Protein AF-A0A9D3YX21-F1 (afdb_monomer)

Mean predicted aligned error: 9.01 Å

Foldseek 3Di:
DDDLCPVVVVVVVVVVCVPVFDFEQEAELVPLVCRLVSRCVRLVHPCPDDPLPLVVSLVSNLVSVVVDPGQYEYEYEACVSLVVDDPSSNVSVLSSVVSQLVDPSYHYHYDHPDDDDPVVPPPDDDDDDRDHDDDD

Structure (mmCIF, N/CA/C/O backbone):
data_AF-A0A9D3YX21-F1
#
_entry.id   AF-A0A9D3YX21-F1
#
loop_
_atom_site.group_PDB
_atom_site.id
_atom_site.type_symbol
_atom_site.label_atom_id
_atom_site.label_alt_id
_atom_site.label_comp_id
_atom_site.label_asym_id
_atom_site.label_entity_id
_atom_site.label_seq_id
_atom_site.pdbx_PDB_ins_code
_atom_site.Cartn_x
_atom_site.Cartn_y
_atom_site.Cartn_z
_atom_site.occupancy
_atom_site.B_iso_or_equiv
_atom_site.auth_seq_id
_atom_site.auth_comp_id
_atom_site.auth_asym_id
_atom_site.auth_atom_id
_atom_site.pdbx_PDB_model_num
ATOM 1 N N . MET A 1 1 ? 10.288 -15.268 -15.447 1.00 50.25 1 MET A N 1
ATOM 2 C CA . MET A 1 1 ? 10.250 -15.905 -14.109 1.00 50.25 1 MET A CA 1
ATOM 3 C C . MET A 1 1 ? 8.837 -16.408 -13.850 1.00 50.25 1 MET A C 1
ATOM 5 O O . MET A 1 1 ? 7.904 -15.724 -14.249 1.00 50.25 1 MET A O 1
ATOM 9 N N . ARG A 1 2 ? 8.654 -17.597 -13.256 1.00 51.88 2 ARG A N 1
ATOM 10 C CA . ARG A 1 2 ? 7.319 -18.052 -12.816 1.00 51.88 2 ARG A CA 1
ATOM 11 C C . ARG A 1 2 ? 6.915 -17.248 -11.575 1.00 51.88 2 ARG A C 1
ATOM 13 O O . ARG A 1 2 ? 7.746 -17.070 -10.692 1.00 51.88 2 ARG A O 1
ATOM 20 N N . SER A 1 3 ? 5.673 -16.762 -11.531 1.00 64.94 3 SER A N 1
ATOM 21 C CA . SER A 1 3 ? 5.122 -16.092 -10.346 1.00 64.94 3 SER A CA 1
ATOM 22 C C . SER A 1 3 ? 5.151 -17.048 -9.151 1.00 64.94 3 SER A C 1
ATOM 24 O O . SER A 1 3 ? 4.687 -18.182 -9.262 1.00 64.94 3 SER A O 1
ATOM 26 N N . VAL A 1 4 ? 5.710 -16.595 -8.025 1.00 65.44 4 VAL A N 1
ATOM 27 C CA . VAL A 1 4 ? 5.782 -17.354 -6.760 1.00 65.44 4 VAL A CA 1
ATOM 28 C C . VAL A 1 4 ? 4.557 -17.125 -5.864 1.00 65.44 4 VAL A C 1
ATOM 30 O O . VAL A 1 4 ? 4.509 -17.621 -4.745 1.00 65.44 4 VAL A O 1
ATOM 33 N N . GLY A 1 5 ? 3.547 -16.399 -6.358 1.00 75.44 5 GLY A N 1
ATOM 34 C CA . GLY A 1 5 ? 2.260 -16.252 -5.678 1.00 75.44 5 GLY A CA 1
ATOM 35 C C . GLY A 1 5 ? 2.242 -15.261 -4.512 1.00 75.44 5 GLY A C 1
ATOM 36 O O . GLY A 1 5 ? 1.383 -15.397 -3.650 1.00 75.44 5 GLY A O 1
ATOM 37 N N . THR A 1 6 ? 3.125 -14.257 -4.478 1.00 72.44 6 THR A N 1
ATOM 38 C CA . THR A 1 6 ? 3.139 -13.197 -3.445 1.00 72.44 6 THR A CA 1
ATOM 39 C C . THR A 1 6 ? 1.780 -12.516 -3.274 1.00 72.44 6 THR A C 1
ATOM 41 O O . THR A 1 6 ? 1.290 -12.415 -2.152 1.00 72.44 6 THR A O 1
ATOM 44 N N . SER A 1 7 ? 1.126 -12.126 -4.372 1.00 71.00 7 SER A N 1
ATOM 45 C CA . SER A 1 7 ? -0.207 -11.505 -4.343 1.00 71.00 7 SER A CA 1
ATOM 46 C C . SER A 1 7 ? -1.276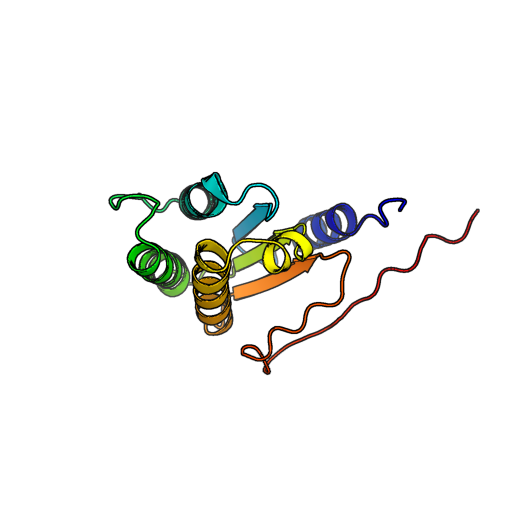 -12.465 -3.811 1.00 71.00 7 SER A C 1
ATOM 48 O O . SER A 1 7 ? -2.179 -12.055 -3.087 1.00 71.00 7 SER A O 1
ATOM 50 N N . ARG A 1 8 ? -1.159 -13.765 -4.122 1.00 78.06 8 ARG A N 1
ATOM 51 C CA . ARG A 1 8 ? -2.068 -14.799 -3.605 1.00 78.06 8 ARG A CA 1
ATOM 52 C C . ARG A 1 8 ? -1.868 -15.012 -2.108 1.00 78.06 8 ARG A C 1
ATOM 54 O O . ARG A 1 8 ? -2.847 -15.031 -1.380 1.00 78.06 8 ARG A O 1
ATOM 61 N N . LEU A 1 9 ? -0.623 -15.133 -1.657 1.00 72.06 9 LEU A N 1
ATOM 62 C CA . LEU A 1 9 ? -0.289 -15.354 -0.251 1.00 72.06 9 LEU A CA 1
ATOM 63 C C . LEU A 1 9 ? -0.690 -14.158 0.611 1.00 72.06 9 LEU A C 1
ATOM 65 O O . LEU A 1 9 ? -1.191 -14.323 1.718 1.00 72.06 9 LEU A O 1
ATOM 69 N N . ALA A 1 10 ? -0.536 -12.948 0.084 1.00 69.00 10 ALA A N 1
ATOM 70 C CA . ALA A 1 10 ? -1.028 -11.768 0.762 1.00 69.00 10 ALA A CA 1
ATOM 71 C C . ALA A 1 10 ? -2.555 -11.687 0.787 1.00 69.00 10 ALA A C 1
ATOM 73 O O . ALA A 1 10 ? -3.119 -11.325 1.813 1.00 69.00 10 ALA A O 1
ATOM 74 N N . LYS A 1 11 ? -3.238 -12.068 -0.297 1.00 69.88 11 LYS A N 1
ATOM 75 C CA . LYS A 1 11 ? -4.700 -12.170 -0.300 1.00 69.88 11 LYS A CA 1
ATOM 76 C C . LYS A 1 11 ? -5.197 -13.208 0.709 1.00 69.88 11 LYS A C 1
ATOM 78 O O . LYS A 1 11 ? -6.093 -12.909 1.481 1.00 69.88 11 LYS A O 1
ATOM 83 N N . GLU A 1 12 ? -4.559 -14.374 0.774 1.00 76.25 12 GLU A N 1
ATOM 84 C CA . GLU A 1 12 ? -4.860 -15.408 1.772 1.00 76.25 12 GLU A CA 1
ATOM 85 C C . GLU A 1 12 ? -4.585 -14.916 3.204 1.00 76.25 12 GLU A C 1
ATOM 87 O O . GLU A 1 12 ? -5.381 -15.177 4.105 1.00 76.25 12 GLU A O 1
ATOM 92 N N . PHE A 1 13 ? -3.512 -14.145 3.425 1.00 72.44 13 PHE A N 1
ATOM 93 C CA . PHE A 1 13 ? -3.265 -13.483 4.709 1.00 72.44 13 PHE A CA 1
ATOM 94 C C . PHE A 1 13 ? -4.409 -12.532 5.076 1.00 72.44 13 PHE A C 1
ATOM 96 O O . PHE A 1 13 ? -4.893 -12.570 6.205 1.00 72.44 13 PHE A O 1
ATOM 103 N N . LEU A 1 14 ? -4.870 -11.717 4.129 1.00 67.88 14 LEU A N 1
ATOM 104 C CA . LEU A 1 14 ? -5.960 -10.764 4.334 1.00 67.88 14 LEU A CA 1
ATOM 105 C C . LEU A 1 14 ? -7.289 -11.465 4.627 1.00 67.88 14 LEU A C 1
ATOM 107 O O . LEU A 1 14 ? -7.970 -11.090 5.580 1.00 67.88 14 LEU A O 1
ATOM 111 N N . ASP A 1 15 ? -7.601 -12.524 3.882 1.00 73.62 15 ASP A N 1
ATOM 112 C CA . ASP A 1 15 ? -8.780 -13.360 4.112 1.00 73.62 15 ASP A CA 1
ATOM 113 C C . ASP A 1 15 ? -8.719 -14.017 5.504 1.00 73.62 15 ASP A C 1
ATOM 115 O O . ASP A 1 15 ? -9.712 -14.047 6.225 1.00 73.62 15 ASP A O 1
ATOM 119 N N . SER A 1 16 ? -7.540 -14.481 5.938 1.00 71.44 16 SER A N 1
ATOM 120 C CA . SER A 1 16 ? -7.347 -15.075 7.273 1.00 71.44 16 SER A CA 1
ATOM 121 C C . SER A 1 16 ? -7.378 -14.057 8.416 1.00 71.44 16 SER A C 1
ATOM 123 O O . SER A 1 16 ? -7.686 -14.402 9.556 1.00 71.44 16 SER A O 1
ATOM 125 N N . ALA A 1 17 ? -7.059 -12.799 8.115 1.00 65.50 17 ALA A N 1
ATOM 126 C CA . ALA A 1 17 ? -7.050 -11.701 9.068 1.00 65.50 17 ALA A CA 1
ATOM 127 C C . ALA A 1 17 ? -8.419 -11.013 9.199 1.00 65.50 17 ALA A C 1
ATOM 129 O O . ALA A 1 17 ? -8.542 -10.038 9.951 1.00 65.50 17 ALA A O 1
ATOM 130 N N . SER A 1 18 ? -9.448 -11.509 8.498 1.00 60.19 18 SER A N 1
ATOM 131 C CA . SER A 1 18 ? -10.814 -11.001 8.597 1.00 60.19 18 SER A CA 1
ATOM 132 C C . SER A 1 18 ? -11.274 -11.012 10.061 1.00 60.19 18 SER A C 1
ATOM 134 O O . SER A 1 18 ? -11.320 -12.069 10.693 1.00 60.19 18 SER A O 1
ATOM 136 N N . GLY A 1 19 ? -11.571 -9.833 10.614 1.00 64.88 19 GLY A N 1
ATOM 137 C CA . GLY A 1 19 ? -11.961 -9.644 12.018 1.00 64.88 19 GLY A CA 1
ATOM 138 C C . GLY A 1 19 ? -10.858 -9.134 12.960 1.00 64.88 19 GLY A C 1
ATOM 139 O O . GLY A 1 19 ? -11.176 -8.761 14.086 1.00 64.88 19 GLY A O 1
ATOM 140 N N . GLN A 1 20 ? -9.588 -9.075 12.533 1.00 66.75 20 GLN A N 1
ATOM 141 C CA . GLN A 1 20 ? -8.512 -8.378 13.270 1.00 66.75 20 GLN A CA 1
ATOM 142 C C . GLN A 1 20 ? -8.278 -6.939 12.798 1.00 66.75 20 GLN A C 1
ATOM 144 O O . GLN A 1 20 ? -7.720 -6.134 13.544 1.00 66.75 20 GLN A O 1
ATOM 149 N N . TYR A 1 21 ? -8.675 -6.631 11.565 1.00 72.38 21 TYR A N 1
ATOM 150 C CA . TYR A 1 21 ? -8.581 -5.303 10.968 1.00 72.38 21 TYR A CA 1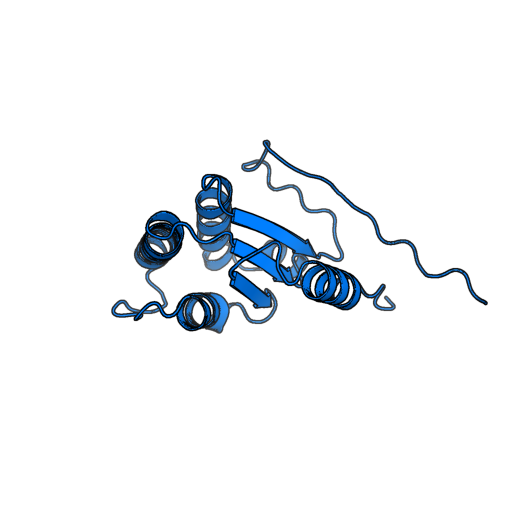
ATOM 151 C C . TYR A 1 21 ? -9.956 -4.868 10.491 1.00 72.38 21 TYR A C 1
ATOM 153 O O . TYR A 1 21 ? -10.759 -5.702 10.068 1.00 72.38 21 TYR A O 1
ATOM 161 N N . ASP A 1 22 ? -10.200 -3.566 10.563 1.00 74.31 22 ASP A N 1
ATOM 162 C CA . ASP A 1 22 ? -11.491 -2.987 10.222 1.00 74.31 22 ASP A CA 1
ATOM 163 C C . ASP A 1 22 ? -11.583 -2.692 8.720 1.00 74.31 22 ASP A C 1
ATOM 165 O O . ASP A 1 22 ? -12.651 -2.830 8.137 1.00 74.31 22 ASP A O 1
ATOM 169 N N . GLU A 1 23 ? -10.467 -2.305 8.088 1.00 82.31 23 GLU A N 1
ATOM 170 C CA . GLU A 1 23 ? -10.444 -1.888 6.683 1.00 82.31 23 GLU A CA 1
ATOM 171 C C . GLU A 1 23 ? -9.177 -2.341 5.946 1.00 82.31 23 GLU A C 1
ATOM 173 O O . GLU A 1 23 ? -8.058 -2.306 6.474 1.00 82.31 23 GLU A O 1
ATOM 178 N N . LEU A 1 24 ? -9.357 -2.709 4.677 1.00 82.44 24 LEU A N 1
ATOM 179 C CA . LEU A 1 24 ? -8.292 -3.100 3.756 1.00 82.44 24 LEU A CA 1
ATOM 180 C C . LEU A 1 24 ? -8.254 -2.145 2.564 1.00 82.44 24 LEU A C 1
ATOM 182 O O . LEU A 1 24 ? -9.257 -1.942 1.888 1.00 82.44 24 LEU A O 1
ATOM 186 N N . VAL A 1 25 ? -7.062 -1.640 2.259 1.00 85.31 25 VAL A N 1
ATOM 187 C CA . VAL A 1 25 ? -6.799 -0.830 1.069 1.00 85.31 25 VAL A CA 1
ATOM 188 C C . VAL A 1 25 ? -5.825 -1.567 0.161 1.00 85.31 25 VAL A C 1
ATOM 190 O O . VAL A 1 25 ? -4.658 -1.749 0.506 1.00 85.31 25 VAL A O 1
ATOM 193 N N . TYR A 1 26 ? -6.297 -1.987 -1.008 1.00 85.31 26 TYR A N 1
ATOM 194 C CA . TYR A 1 26 ? -5.499 -2.659 -2.029 1.00 85.31 26 TYR A CA 1
ATOM 195 C C . TYR A 1 26 ? -4.982 -1.662 -3.067 1.00 85.31 26 TYR A C 1
ATOM 197 O O . TYR A 1 26 ? -5.739 -0.864 -3.623 1.00 85.31 26 TYR A O 1
ATOM 205 N N . VAL A 1 27 ? -3.693 -1.738 -3.382 1.00 84.56 27 VAL A N 1
ATOM 206 C CA . VAL A 1 27 ? -3.020 -0.829 -4.308 1.00 84.56 27 VAL A CA 1
ATOM 207 C C . VAL A 1 27 ? -2.153 -1.627 -5.273 1.00 84.56 27 VAL A C 1
ATOM 209 O O . VAL A 1 27 ? -1.156 -2.220 -4.874 1.00 84.56 27 VAL A O 1
ATOM 212 N N . ASN A 1 28 ? -2.503 -1.614 -6.560 1.00 84.62 28 ASN A N 1
ATOM 213 C CA . ASN A 1 28 ? -1.652 -2.170 -7.609 1.00 84.62 28 ASN A CA 1
ATOM 214 C C . ASN A 1 28 ? -0.658 -1.107 -8.096 1.00 84.62 28 ASN A C 1
ATOM 216 O O . ASN A 1 28 ? -1.046 -0.176 -8.804 1.00 84.62 28 ASN A O 1
ATOM 220 N N . LEU A 1 29 ? 0.626 -1.256 -7.767 1.00 81.31 29 LEU A N 1
ATOM 221 C CA . LEU A 1 29 ? 1.665 -0.294 -8.152 1.00 81.31 29 LEU A CA 1
ATOM 222 C C . LEU A 1 29 ? 2.012 -0.325 -9.644 1.00 81.31 29 LEU A C 1
ATOM 224 O O . LEU A 1 29 ? 2.722 0.556 -10.120 1.00 81.31 29 LEU A O 1
ATOM 228 N N . LYS A 1 30 ? 1.474 -1.284 -10.405 1.00 82.38 30 LYS A N 1
ATOM 229 C CA . LYS A 1 30 ? 1.540 -1.277 -11.871 1.00 82.38 30 LYS A CA 1
ATOM 230 C C . LYS A 1 30 ? 0.617 -0.220 -12.501 1.00 82.38 30 LYS A C 1
ATOM 232 O O . LYS A 1 30 ? 0.836 0.180 -13.639 1.00 82.38 30 LYS A O 1
ATOM 237 N N . GLU A 1 31 ? -0.410 0.236 -11.782 1.00 79.88 31 GLU A N 1
ATOM 238 C CA . GLU A 1 31 ? -1.448 1.164 -12.266 1.00 79.88 31 GLU A CA 1
ATOM 239 C C . GLU A 1 31 ? -1.261 2.574 -11.684 1.00 79.88 31 GLU A C 1
ATOM 241 O O . GLU A 1 31 ? -2.143 3.155 -11.050 1.00 79.88 31 GLU A O 1
ATOM 246 N N . THR A 1 32 ? -0.072 3.133 -11.884 1.00 68.31 32 THR A N 1
ATOM 247 C CA . THR A 1 32 ? 0.418 4.345 -11.203 1.00 68.31 32 THR A CA 1
ATOM 248 C C . THR A 1 32 ? -0.447 5.578 -11.447 1.00 68.31 32 THR A C 1
ATOM 250 O O . THR A 1 32 ? -0.691 6.349 -10.520 1.00 68.31 32 THR A O 1
ATOM 253 N N . SER A 1 33 ? -0.969 5.735 -12.665 1.00 67.19 33 SER A N 1
ATOM 254 C CA . SER A 1 33 ? -1.782 6.885 -13.078 1.00 67.19 33 SER A CA 1
ATOM 255 C C . SER A 1 33 ? -3.141 6.969 -12.376 1.00 67.19 33 SER A C 1
ATOM 257 O O . SER A 1 33 ? -3.677 8.063 -12.223 1.00 67.19 33 SER A O 1
ATOM 259 N N . ALA A 1 34 ? -3.689 5.841 -11.914 1.00 71.25 34 ALA A N 1
ATOM 260 C CA . ALA A 1 34 ? -4.976 5.774 -11.212 1.00 71.25 34 ALA A CA 1
ATOM 261 C C . ALA A 1 34 ? -4.837 5.416 -9.724 1.00 71.25 34 ALA A C 1
ATOM 263 O O . ALA A 1 34 ? -5.816 5.458 -8.978 1.00 71.25 34 ALA A O 1
ATOM 264 N N . MET A 1 35 ? -3.625 5.092 -9.273 1.00 75.81 35 MET A N 1
ATOM 265 C CA . MET A 1 35 ? -3.338 4.603 -7.929 1.00 75.81 35 MET A CA 1
ATOM 266 C C . MET A 1 35 ? -3.935 5.495 -6.831 1.00 75.81 35 MET A C 1
ATOM 268 O O . MET A 1 35 ? -4.645 5.008 -5.956 1.00 75.81 35 MET A O 1
ATOM 272 N N . TYR A 1 36 ? -3.706 6.808 -6.892 1.00 73.88 36 TYR A N 1
ATOM 273 C CA . TYR A 1 36 ? -4.188 7.745 -5.872 1.00 73.88 36 TYR A CA 1
ATOM 274 C C . TYR A 1 36 ? -5.713 7.858 -5.830 1.00 73.88 36 TYR A C 1
ATOM 276 O O . TYR A 1 36 ? -6.301 7.904 -4.748 1.00 73.88 36 TYR A O 1
ATOM 284 N N . VAL A 1 37 ? -6.354 7.856 -7.000 1.00 75.38 37 VAL A N 1
ATOM 285 C CA . VAL A 1 37 ? -7.816 7.860 -7.120 1.00 75.38 37 VAL A CA 1
ATOM 286 C C . VAL A 1 37 ? -8.387 6.573 -6.528 1.00 75.38 37 VAL A C 1
ATOM 288 O O . VAL A 1 37 ? -9.337 6.630 -5.750 1.00 75.38 37 VAL A O 1
ATOM 291 N N . ASN A 1 38 ? -7.757 5.430 -6.807 1.00 78.75 38 ASN A N 1
ATOM 292 C CA . ASN A 1 38 ? -8.162 4.130 -6.274 1.00 78.75 38 ASN A CA 1
ATOM 293 C C . ASN A 1 38 ? -8.026 4.053 -4.748 1.00 78.75 38 ASN A C 1
ATOM 295 O O . ASN A 1 38 ? -8.899 3.486 -4.091 1.00 78.75 38 ASN A O 1
ATOM 299 N N . ILE A 1 39 ? -6.966 4.630 -4.172 1.00 80.19 39 ILE A N 1
ATOM 300 C CA . ILE A 1 39 ? -6.795 4.692 -2.713 1.00 80.19 39 ILE A CA 1
ATOM 301 C C . ILE A 1 39 ? -7.883 5.579 -2.094 1.00 80.19 39 ILE A C 1
ATOM 303 O O . ILE A 1 39 ? -8.541 5.172 -1.137 1.00 80.19 39 ILE A O 1
ATOM 307 N N . CYS A 1 40 ? -8.114 6.773 -2.648 1.00 78.69 40 CYS A N 1
ATOM 308 C CA . CYS A 1 40 ? -9.133 7.687 -2.128 1.00 78.69 40 CYS A CA 1
ATOM 309 C C . CYS A 1 40 ? -10.543 7.091 -2.225 1.00 78.69 40 CYS A C 1
ATOM 311 O O . CYS A 1 40 ? -11.318 7.213 -1.278 1.00 78.69 40 CYS A O 1
ATOM 313 N N . ALA A 1 41 ? -10.861 6.404 -3.326 1.00 79.50 41 ALA A N 1
ATOM 314 C CA . ALA A 1 41 ? -12.144 5.733 -3.512 1.00 79.50 41 ALA A CA 1
ATOM 315 C C . ALA A 1 41 ? -12.379 4.637 -2.461 1.00 79.50 41 ALA A C 1
ATOM 317 O O . ALA A 1 41 ? -13.451 4.593 -1.861 1.00 79.50 41 ALA A O 1
ATOM 318 N N . GLN A 1 42 ? -11.369 3.806 -2.181 1.00 82.19 42 GLN A N 1
ATOM 319 C CA . GLN A 1 42 ? -11.446 2.763 -1.149 1.00 82.19 42 GLN A CA 1
ATOM 320 C C . GLN A 1 42 ? -11.596 3.338 0.262 1.00 82.19 42 GLN A C 1
ATOM 322 O O . GLN A 1 42 ? -12.313 2.7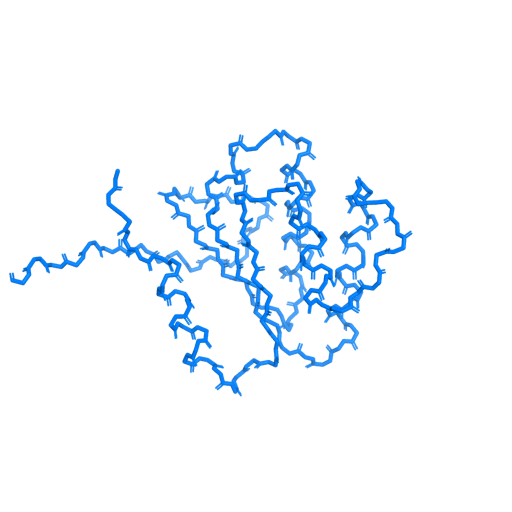83 1.085 1.00 82.19 42 GLN A O 1
ATOM 327 N N . LEU A 1 43 ? -10.982 4.490 0.534 1.00 79.12 43 LEU A N 1
ATOM 328 C CA . LEU A 1 43 ? -11.114 5.193 1.813 1.00 79.12 43 LEU A CA 1
ATOM 329 C C . LEU A 1 43 ? -12.364 6.085 1.901 1.00 79.12 43 LEU A C 1
ATOM 331 O O . LEU A 1 43 ? -12.520 6.820 2.881 1.00 79.12 43 LEU A O 1
ATOM 335 N N . THR A 1 44 ? -13.232 6.050 0.883 1.00 76.56 44 THR A N 1
ATOM 336 C CA . THR A 1 44 ? -14.421 6.906 0.742 1.00 76.56 44 THR A CA 1
ATOM 337 C C . THR A 1 44 ? -14.104 8.400 0.909 1.00 76.56 44 THR A C 1
ATOM 339 O O . THR A 1 44 ? -14.874 9.146 1.518 1.00 76.56 44 THR A O 1
ATOM 342 N N . VAL A 1 45 ? -12.942 8.841 0.426 1.00 70.50 45 VAL A N 1
ATOM 343 C CA . VAL A 1 45 ? -12.491 10.236 0.479 1.00 70.50 45 VAL A CA 1
ATOM 344 C C . VAL A 1 45 ? -12.923 10.940 -0.800 1.00 70.50 45 VAL A C 1
ATOM 346 O O . VAL A 1 45 ? -12.559 10.529 -1.901 1.00 70.50 45 VAL A O 1
ATOM 349 N N . SER A 1 46 ? -13.683 12.028 -0.661 1.00 62.00 46 SER A N 1
ATOM 350 C CA . SER A 1 46 ? -14.041 12.880 -1.796 1.00 62.00 46 SER A CA 1
ATOM 351 C C . SER A 1 46 ? -12.801 13.617 -2.298 1.00 62.00 46 SER A C 1
ATOM 353 O O . SER A 1 46 ? -12.323 14.545 -1.648 1.00 62.00 46 SER A O 1
ATOM 355 N N . VAL A 1 47 ? -12.306 13.242 -3.476 1.00 60.88 47 VAL A N 1
ATOM 356 C CA . VAL A 1 47 ? -11.210 13.945 -4.151 1.00 60.88 47 VAL A CA 1
ATOM 357 C C . VAL A 1 47 ? -11.763 15.248 -4.734 1.00 60.88 47 VAL A C 1
ATOM 359 O O . VAL A 1 47 ? -12.379 15.248 -5.794 1.00 60.88 47 VAL A O 1
ATOM 362 N N . GLN A 1 48 ? -11.623 16.355 -4.000 1.00 56.44 48 GLN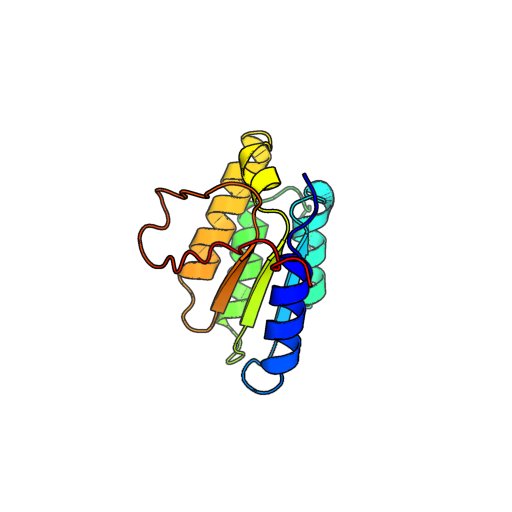 A N 1
ATOM 363 C CA . GLN A 1 48 ? -12.006 17.691 -4.486 1.00 56.44 48 GLN A CA 1
ATOM 364 C C . GLN A 1 48 ? -10.853 18.414 -5.200 1.00 56.44 48 GLN A C 1
ATOM 366 O O . GLN A 1 48 ? -11.093 19.373 -5.931 1.00 56.44 48 GLN A O 1
ATOM 371 N N . SER A 1 49 ? -9.610 17.966 -5.001 1.00 55.72 49 SER A N 1
ATOM 372 C CA . SER A 1 49 ? -8.416 18.502 -5.655 1.00 55.72 49 SER A CA 1
ATOM 373 C C . SER A 1 49 ? -8.075 17.744 -6.941 1.00 55.72 49 SER A C 1
ATOM 375 O O . SER A 1 49 ? -8.494 16.608 -7.156 1.00 55.72 49 SER A O 1
ATOM 377 N N . HIS A 1 50 ? -7.309 18.382 -7.828 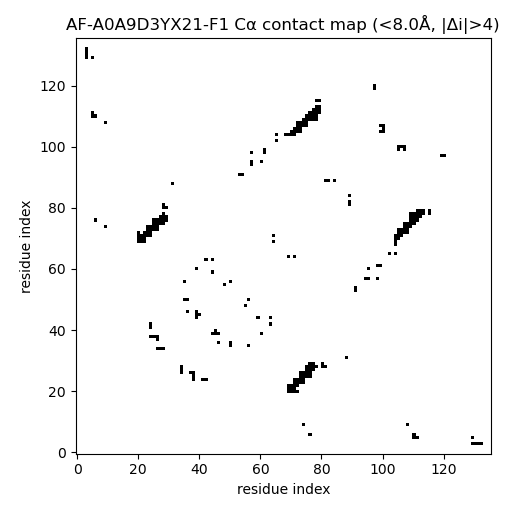1.00 54.84 50 HIS A N 1
ATOM 378 C CA . HIS A 1 50 ? -6.825 17.736 -9.046 1.00 54.84 50 HIS A CA 1
ATOM 379 C C . HIS A 1 50 ? -5.959 16.515 -8.663 1.00 54.84 50 HIS A C 1
ATOM 381 O O . HIS A 1 50 ? -5.076 16.665 -7.817 1.00 54.84 50 HIS A O 1
ATOM 387 N N . PRO A 1 51 ? -6.126 15.335 -9.295 1.00 54.81 51 PRO A N 1
ATOM 388 C CA . PRO A 1 51 ? -5.392 14.104 -8.955 1.00 54.81 51 PRO A CA 1
ATOM 389 C C . PRO A 1 51 ? -3.860 14.193 -9.094 1.00 54.81 51 PRO A C 1
ATOM 391 O O . PRO A 1 51 ? -3.158 13.265 -8.705 1.00 54.81 51 PRO A O 1
ATOM 394 N N . ASN A 1 52 ? -3.343 15.312 -9.611 1.00 55.72 52 ASN A N 1
ATOM 395 C CA . ASN A 1 52 ? -1.916 15.575 -9.776 1.00 55.72 52 ASN A CA 1
ATOM 396 C C . ASN A 1 52 ? -1.314 16.402 -8.621 1.00 55.72 52 ASN A C 1
ATOM 398 O O . ASN A 1 52 ? -0.098 16.569 -8.572 1.00 55.72 52 ASN A O 1
ATOM 402 N N . ASP A 1 53 ? -2.121 16.926 -7.689 1.00 64.88 53 ASP A N 1
ATOM 403 C CA . ASP A 1 53 ? -1.606 17.638 -6.512 1.00 64.88 53 ASP A CA 1
ATOM 404 C C . ASP A 1 53 ? -1.280 16.648 -5.384 1.00 64.88 53 ASP A C 1
ATOM 406 O O . ASP A 1 53 ? -2.051 16.408 -4.451 1.00 64.88 53 ASP A O 1
ATOM 410 N N . VAL A 1 54 ? -0.099 16.052 -5.495 1.00 59.31 54 VAL A N 1
ATOM 411 C CA . VAL A 1 54 ? 0.444 15.041 -4.581 1.00 59.31 54 VAL A CA 1
ATOM 412 C C . VAL A 1 54 ? 0.457 15.489 -3.116 1.00 59.31 54 VAL A C 1
ATOM 414 O O . VAL A 1 54 ? 0.172 14.684 -2.228 1.00 59.31 54 VAL A O 1
ATOM 417 N N . LYS A 1 55 ? 0.786 16.757 -2.834 1.00 63.56 55 LYS A N 1
ATOM 418 C CA . LYS A 1 55 ? 0.854 17.262 -1.449 1.00 63.56 55 LYS A CA 1
ATOM 419 C C . LYS A 1 55 ? -0.534 17.326 -0.817 1.00 63.56 55 LYS A C 1
ATOM 421 O O . LYS A 1 55 ? -0.690 17.038 0.374 1.00 63.56 55 LYS A O 1
ATOM 426 N N . SER A 1 56 ? -1.545 17.656 -1.623 1.00 66.81 56 SER A N 1
ATOM 427 C CA . SER A 1 56 ? -2.942 17.576 -1.197 1.00 66.81 56 SER A CA 1
ATOM 428 C C . SER A 1 56 ? -3.352 16.127 -0.904 1.00 66.81 56 SER A C 1
ATOM 430 O O . SER A 1 56 ? -4.000 15.870 0.107 1.00 66.81 56 SER A O 1
ATOM 432 N N . LEU A 1 57 ? -2.890 15.165 -1.710 1.00 66.69 57 LEU A N 1
ATOM 433 C CA . LEU A 1 57 ? -3.216 13.742 -1.571 1.00 66.69 57 LEU A CA 1
ATOM 434 C C . LEU A 1 57 ? -2.608 13.093 -0.324 1.00 66.69 57 LEU A C 1
ATOM 436 O O . LEU A 1 57 ? -3.327 12.399 0.392 1.00 66.69 57 LEU A O 1
ATOM 440 N N . GLU A 1 58 ? -1.332 13.345 -0.018 1.00 73.38 58 GLU A N 1
ATOM 441 C CA . GLU A 1 58 ? -0.711 12.888 1.237 1.00 73.38 58 GLU A CA 1
ATOM 442 C C . GLU A 1 58 ? -1.525 13.367 2.447 1.00 73.38 58 GLU A C 1
ATOM 444 O O . GLU A 1 58 ? -1.918 12.574 3.305 1.00 73.38 58 GLU A O 1
ATOM 449 N N . SER A 1 59 ? -1.842 14.663 2.472 1.00 74.19 59 SER A N 1
ATOM 450 C CA . SER A 1 59 ? -2.590 15.289 3.564 1.00 74.19 59 SER A CA 1
ATOM 451 C C . SER A 1 59 ? -4.004 14.716 3.694 1.00 74.19 59 SER A C 1
ATOM 453 O O . SER A 1 59 ? -4.463 14.452 4.807 1.00 74.19 59 SER A O 1
ATOM 455 N N . MET A 1 60 ? -4.690 14.472 2.571 1.00 74.75 60 MET A N 1
ATOM 456 C CA . MET A 1 60 ? -6.017 13.851 2.559 1.00 74.75 60 MET A CA 1
ATOM 457 C C . MET A 1 60 ? -5.984 12.412 3.071 1.00 74.75 60 MET A C 1
ATOM 459 O O . MET A 1 60 ? -6.836 12.042 3.878 1.00 74.75 60 MET A O 1
ATOM 463 N N . LEU A 1 61 ? -5.000 11.616 2.645 1.00 77.00 61 LEU A N 1
ATOM 464 C CA . LEU A 1 61 ? -4.850 10.229 3.082 1.00 77.00 61 LEU A CA 1
ATOM 465 C C . LEU A 1 61 ? -4.596 10.154 4.579 1.00 77.00 61 LEU A C 1
ATOM 467 O O . LEU A 1 61 ? -5.315 9.441 5.275 1.00 77.00 61 LEU A O 1
ATOM 471 N N . VAL A 1 62 ? -3.640 10.938 5.084 1.00 76.50 62 VAL A N 1
ATOM 472 C CA . VAL A 1 62 ? -3.349 11.013 6.521 1.00 76.50 62 VAL A CA 1
ATOM 473 C C . VAL A 1 62 ? -4.580 11.457 7.300 1.00 76.50 62 VAL A C 1
ATOM 475 O O . VAL A 1 62 ? -4.910 10.843 8.311 1.00 76.50 62 VAL A O 1
ATOM 478 N N . CYS A 1 63 ? -5.295 12.484 6.844 1.00 76.69 63 CYS A N 1
ATOM 479 C CA . CYS A 1 63 ? -6.513 12.955 7.506 1.00 76.69 63 CYS A CA 1
ATOM 480 C C . CYS A 1 63 ? -7.596 11.861 7.558 1.00 76.69 63 CYS A C 1
ATOM 482 O O . CYS A 1 63 ? -8.190 11.613 8.611 1.00 76.69 63 CYS A O 1
ATOM 484 N N . ALA A 1 64 ? -7.808 11.146 6.451 1.00 77.06 64 ALA A N 1
ATOM 485 C CA . ALA A 1 64 ? -8.818 10.097 6.352 1.00 77.06 64 ALA A CA 1
ATOM 486 C C . ALA A 1 64 ? -8.564 8.926 7.312 1.00 77.06 64 ALA A C 1
ATOM 488 O O . ALA A 1 64 ? -9.506 8.405 7.908 1.00 77.06 64 ALA A O 1
ATOM 489 N N . VAL A 1 65 ? -7.300 8.535 7.485 1.00 79.44 65 VAL A N 1
ATOM 490 C CA . VAL A 1 65 ? -6.922 7.374 8.310 1.00 79.44 65 VAL A CA 1
ATOM 491 C C . VAL A 1 65 ? -6.643 7.721 9.775 1.00 79.44 65 VAL A C 1
ATOM 493 O O . VAL A 1 65 ? -6.800 6.861 10.637 1.00 79.44 65 VAL A O 1
ATOM 496 N N . SER A 1 66 ? -6.252 8.964 10.081 1.00 75.62 66 SER A N 1
ATOM 497 C CA . SER A 1 66 ? -5.922 9.401 11.452 1.00 75.62 66 SER A CA 1
ATOM 498 C C . SER A 1 66 ? -7.144 9.786 12.286 1.00 75.62 66 SER A C 1
ATOM 500 O O . SER A 1 66 ? -7.114 9.709 13.513 1.00 75.62 66 SER A O 1
ATOM 502 N N . THR A 1 67 ? -8.237 10.190 11.638 1.00 70.88 67 THR A N 1
ATOM 503 C CA . THR A 1 67 ? -9.474 10.613 12.318 1.00 70.88 67 THR A CA 1
ATOM 504 C C . THR A 1 67 ? -10.338 9.442 12.781 1.00 70.88 67 THR A C 1
ATOM 506 O O . THR A 1 67 ? -11.239 9.617 13.603 1.00 70.88 67 THR A O 1
ATOM 509 N N . ARG A 1 68 ? -10.069 8.236 12.278 1.00 72.12 68 ARG A N 1
ATOM 510 C CA . ARG A 1 68 ? -10.859 7.036 12.546 1.00 72.12 68 ARG A CA 1
ATOM 511 C C . ARG A 1 68 ? -10.125 6.139 13.546 1.00 72.12 68 ARG A C 1
ATOM 513 O O . ARG A 1 68 ? -8.918 5.954 13.460 1.00 72.12 68 ARG A O 1
ATOM 520 N N . LYS A 1 69 ? -10.863 5.524 14.480 1.00 77.06 69 LYS A N 1
ATOM 521 C CA . LYS A 1 69 ? -10.328 4.469 15.378 1.00 77.06 69 LYS A CA 1
ATOM 522 C C . LYS A 1 69 ? -10.097 3.124 14.666 1.00 77.06 69 LYS A C 1
ATOM 524 O O . LYS A 1 69 ? -9.723 2.149 15.308 1.00 77.06 69 LYS A O 1
ATOM 529 N N . THR A 1 70 ? -10.330 3.107 13.360 1.00 82.06 70 THR A N 1
ATOM 530 C CA . THR A 1 70 ? -10.234 1.980 12.440 1.00 82.06 70 THR A CA 1
ATOM 531 C C . THR A 1 70 ? -8.790 1.500 12.298 1.00 82.06 70 THR A C 1
ATOM 533 O O . THR A 1 70 ? -7.882 2.309 12.092 1.00 82.06 70 THR A O 1
ATOM 536 N N . GLN A 1 71 ? -8.572 0.191 12.400 1.00 85.56 71 GLN A N 1
ATOM 537 C CA . GLN A 1 71 ? -7.308 -0.459 12.053 1.00 85.56 71 GLN A CA 1
ATOM 538 C C . GLN A 1 71 ? -7.266 -0.745 10.550 1.00 85.56 71 GLN A C 1
ATOM 540 O O . GLN A 1 71 ? -8.109 -1.481 10.034 1.00 85.56 71 GLN A O 1
ATOM 545 N N . TYR A 1 72 ? -6.269 -0.195 9.862 1.00 85.38 72 TYR A N 1
ATOM 546 C CA . TYR A 1 72 ? -6.092 -0.333 8.420 1.00 85.38 72 TYR A CA 1
ATOM 547 C C . TYR A 1 72 ? -4.955 -1.286 8.071 1.00 85.38 72 TYR A C 1
ATOM 549 O O . TYR A 1 72 ? -3.876 -1.244 8.672 1.00 85.38 72 TYR A O 1
ATOM 557 N N . VAL A 1 73 ? -5.152 -2.059 7.008 1.00 86.31 73 VAL A N 1
ATOM 558 C CA . VAL A 1 73 ? -4.064 -2.721 6.285 1.00 86.31 73 VAL A CA 1
ATOM 559 C C . VAL A 1 73 ? -3.989 -2.146 4.880 1.00 86.31 73 VAL A C 1
ATOM 561 O O . VAL A 1 73 ? -4.949 -2.221 4.120 1.00 86.31 73 VAL A O 1
ATOM 564 N N . PHE A 1 74 ? -2.838 -1.590 4.523 1.00 87.25 74 PHE A N 1
ATOM 565 C CA . PHE A 1 74 ? -2.536 -1.195 3.155 1.00 87.25 74 PHE A CA 1
ATOM 566 C C . PHE A 1 74 ? -1.713 -2.289 2.492 1.00 87.25 74 PHE A C 1
ATOM 568 O O . PHE A 1 74 ? -0.622 -2.627 2.954 1.00 87.25 74 PHE A O 1
ATOM 575 N N . PHE A 1 75 ? -2.235 -2.826 1.400 1.00 86.44 75 PHE A N 1
ATOM 576 C CA . PHE A 1 75 ? -1.57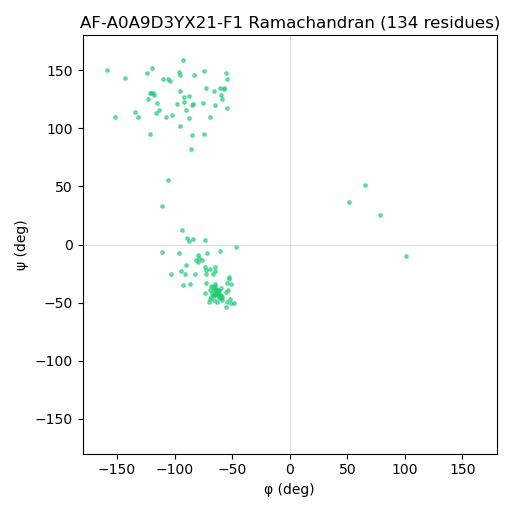8 -3.833 0.592 1.00 86.44 75 PHE A CA 1
ATOM 577 C C . PHE A 1 75 ? -1.113 -3.224 -0.728 1.00 86.44 75 PHE A C 1
ATOM 579 O O . PHE A 1 75 ? -1.927 -2.901 -1.589 1.00 86.44 75 PHE A O 1
ATOM 586 N N . PHE A 1 76 ? 0.197 -3.083 -0.882 1.00 86.31 76 PHE A N 1
ATOM 587 C CA . PHE A 1 76 ? 0.839 -2.585 -2.089 1.00 86.31 76 PHE A CA 1
ATOM 588 C C . PHE A 1 76 ? 1.419 -3.759 -2.875 1.00 86.31 76 PHE A C 1
ATOM 590 O O . PHE A 1 76 ? 2.368 -4.409 -2.435 1.00 86.31 76 PHE A O 1
ATOM 597 N N . ASP A 1 77 ? 0.840 -4.040 -4.036 1.00 85.62 77 ASP A N 1
ATOM 598 C CA . ASP A 1 77 ? 1.277 -5.119 -4.917 1.00 85.62 77 ASP A CA 1
ATOM 599 C C . ASP A 1 77 ? 2.228 -4.599 -5.997 1.00 85.62 77 ASP A C 1
ATOM 601 O O . ASP A 1 77 ? 2.021 -3.502 -6.520 1.00 85.62 77 ASP A O 1
ATOM 605 N N . ASN A 1 78 ? 3.206 -5.417 -6.394 1.00 83.06 78 ASN A N 1
ATOM 606 C CA . ASN A 1 78 ? 4.151 -5.134 -7.485 1.00 83.06 78 ASN A CA 1
ATOM 607 C C . ASN A 1 78 ? 5.093 -3.945 -7.196 1.00 83.06 78 ASN A C 1
ATOM 609 O O . ASN A 1 78 ? 5.237 -3.017 -7.992 1.00 83.06 78 ASN A O 1
ATOM 613 N N . GLY A 1 79 ? 5.748 -3.974 -6.037 1.00 81.38 79 GLY A N 1
ATOM 614 C CA . GLY A 1 79 ? 6.693 -2.968 -5.555 1.00 81.38 79 GLY A CA 1
ATOM 615 C C . GLY A 1 79 ? 7.826 -2.628 -6.514 1.00 81.38 79 GLY A C 1
ATOM 616 O O . GLY A 1 79 ? 8.259 -1.484 -6.527 1.00 81.38 79 GLY A O 1
ATOM 617 N N . GLU A 1 80 ? 8.273 -3.543 -7.369 1.00 78.56 80 GLU A N 1
ATOM 618 C CA . GLU A 1 80 ? 9.313 -3.271 -8.369 1.00 78.56 80 GLU A CA 1
ATOM 619 C C . GLU A 1 80 ? 8.976 -2.074 -9.276 1.00 78.56 80 GLU A C 1
ATOM 621 O O . GLU A 1 80 ? 9.861 -1.284 -9.600 1.00 78.56 80 GLU A O 1
ATOM 626 N N . TYR A 1 81 ? 7.691 -1.848 -9.572 1.00 78.12 81 TYR A N 1
ATOM 627 C CA . TYR A 1 81 ? 7.252 -0.719 -10.393 1.00 78.12 81 TYR A CA 1
ATOM 628 C C . TYR A 1 81 ? 7.437 0.622 -9.678 1.00 78.12 81 TYR A C 1
ATOM 630 O O . TYR A 1 81 ? 7.541 1.651 -10.332 1.00 78.12 81 TYR A O 1
ATOM 638 N N . PHE A 1 82 ? 7.544 0.654 -8.346 1.00 71.69 82 PHE A N 1
ATOM 639 C CA . PHE A 1 82 ? 7.934 1.874 -7.635 1.00 71.69 82 PHE A CA 1
ATOM 640 C C . PHE A 1 82 ? 9.381 2.282 -7.945 1.00 71.69 82 PHE A C 1
ATOM 642 O O . PHE A 1 82 ? 9.665 3.476 -8.008 1.00 71.69 82 PHE A O 1
ATOM 649 N N . ILE A 1 83 ? 10.305 1.325 -8.115 1.00 65.00 83 ILE A N 1
ATOM 650 C CA . ILE A 1 83 ? 11.719 1.628 -8.414 1.00 65.00 83 ILE A CA 1
ATOM 651 C C . ILE A 1 83 ? 11.866 2.110 -9.855 1.00 65.00 83 ILE A C 1
ATOM 653 O O . ILE A 1 83 ? 12.605 3.064 -10.094 1.00 65.00 83 ILE A O 1
ATOM 657 N N . ASP A 1 84 ? 11.152 1.460 -10.774 1.00 61.31 84 ASP A N 1
ATOM 658 C CA . ASP A 1 84 ? 11.269 1.689 -12.217 1.00 61.31 84 ASP A CA 1
ATOM 659 C C . ASP A 1 84 ? 10.505 2.932 -12.706 1.00 61.31 84 ASP A C 1
ATOM 661 O O . ASP A 1 84 ? 10.657 3.349 -13.853 1.00 61.31 84 ASP A O 1
ATOM 665 N N . ASN A 1 85 ? 9.687 3.537 -11.844 1.00 61.94 85 ASN A N 1
ATOM 666 C CA . ASN A 1 85 ? 8.931 4.742 -12.156 1.00 61.94 85 ASN A CA 1
ATOM 667 C C . ASN A 1 85 ? 9.799 6.010 -12.179 1.00 61.94 85 ASN A C 1
ATOM 669 O O . ASN A 1 85 ? 10.754 6.161 -11.412 1.00 61.94 85 ASN A O 1
ATOM 673 N N . GLU A 1 86 ? 9.404 6.963 -13.027 1.00 61.00 86 GLU A N 1
ATOM 674 C CA . GLU A 1 86 ? 10.031 8.283 -13.126 1.00 61.00 86 GLU A CA 1
ATOM 675 C C . GLU A 1 86 ? 10.060 8.996 -11.762 1.00 61.00 86 GLU A C 1
ATOM 677 O O . GLU A 1 86 ? 9.156 8.845 -10.934 1.00 61.00 86 GLU A O 1
ATOM 682 N N . ALA A 1 87 ? 11.098 9.808 -11.528 1.00 61.44 87 ALA A N 1
ATOM 683 C CA . ALA A 1 87 ? 11.315 10.500 -10.253 1.00 61.44 87 ALA A CA 1
ATOM 684 C C . ALA A 1 87 ? 10.072 11.275 -9.767 1.00 61.44 87 ALA A C 1
ATOM 686 O O . ALA A 1 87 ? 9.792 11.288 -8.567 1.00 61.44 87 ALA A O 1
ATOM 687 N N . GLU A 1 88 ? 9.299 11.830 -10.705 1.00 59.88 88 GLU A N 1
ATOM 688 C CA . GLU A 1 88 ? 8.077 12.601 -10.460 1.00 59.88 88 GLU A CA 1
ATOM 689 C C . GLU A 1 88 ? 6.934 11.792 -9.833 1.00 59.88 88 GLU A C 1
ATOM 691 O O . GLU A 1 88 ? 6.078 12.378 -9.184 1.00 59.88 88 GLU A O 1
ATOM 696 N N . THR A 1 89 ? 6.910 10.463 -9.972 1.00 64.19 89 THR A N 1
ATOM 697 C CA . THR A 1 89 ? 5.891 9.596 -9.339 1.00 64.19 89 THR A CA 1
ATOM 698 C C . THR A 1 89 ? 6.426 8.861 -8.111 1.00 64.19 89 THR A C 1
ATOM 700 O O . THR A 1 89 ? 5.664 8.556 -7.187 1.00 64.19 89 THR A O 1
ATOM 703 N N . ARG A 1 90 ? 7.746 8.646 -8.048 1.00 70.12 90 ARG A N 1
ATOM 704 C CA . ARG A 1 90 ? 8.428 7.954 -6.947 1.00 70.12 90 ARG A CA 1
ATOM 705 C C . ARG A 1 90 ? 8.451 8.758 -5.646 1.00 70.12 90 ARG A C 1
ATOM 707 O O . ARG A 1 90 ? 8.109 8.222 -4.594 1.00 70.12 90 ARG A O 1
ATOM 714 N N . GLU A 1 91 ? 8.850 10.028 -5.699 1.00 71.44 91 GLU A N 1
ATOM 715 C CA . GLU A 1 91 ? 8.926 10.896 -4.511 1.00 71.44 91 GLU A CA 1
ATOM 716 C C . GLU A 1 91 ? 7.549 11.102 -3.838 1.00 71.44 91 GLU A C 1
ATOM 718 O O . GLU A 1 91 ? 7.441 10.891 -2.626 1.00 71.44 91 GLU A O 1
ATOM 723 N N . PRO A 1 92 ? 6.466 11.392 -4.586 1.00 70.38 92 PRO A N 1
ATOM 724 C CA . PRO A 1 92 ? 5.097 11.377 -4.067 1.00 70.38 92 PRO A CA 1
ATOM 725 C C . PRO A 1 92 ? 4.715 10.134 -3.269 1.00 70.38 92 PRO A C 1
ATOM 727 O O . PRO A 1 92 ? 4.202 10.216 -2.152 1.00 70.38 92 PRO A O 1
ATOM 730 N N . LEU A 1 93 ? 4.986 8.966 -3.841 1.00 73.38 93 LEU A N 1
ATOM 731 C CA . LEU A 1 93 ? 4.586 7.698 -3.261 1.00 73.38 93 LEU A CA 1
ATOM 732 C C . LEU A 1 93 ? 5.441 7.364 -2.034 1.00 73.38 93 LEU A C 1
ATOM 734 O O . LEU A 1 93 ? 4.933 6.823 -1.053 1.00 73.38 93 LEU A O 1
ATOM 738 N N . GLN A 1 94 ? 6.717 7.759 -2.038 1.00 76.56 94 GLN A N 1
ATOM 739 C CA . GLN A 1 94 ? 7.584 7.683 -0.865 1.00 76.56 94 GLN A CA 1
ATOM 740 C C . GLN A 1 94 ? 7.035 8.515 0.298 1.00 76.56 94 GLN A C 1
ATOM 742 O O . GLN A 1 94 ? 7.020 8.035 1.433 1.00 76.56 94 GLN A O 1
ATOM 747 N N . ASN A 1 95 ? 6.551 9.727 0.025 1.00 76.19 95 ASN A N 1
ATOM 748 C CA . ASN A 1 95 ? 5.948 10.583 1.045 1.00 76.19 95 ASN A CA 1
ATOM 749 C C . ASN A 1 95 ? 4.665 9.962 1.605 1.00 76.19 95 ASN A C 1
ATOM 751 O O . ASN A 1 95 ? 4.513 9.892 2.824 1.00 76.19 95 ASN A O 1
ATOM 755 N N . VAL A 1 96 ? 3.809 9.392 0.749 1.00 77.44 96 VAL A N 1
ATOM 756 C CA . VAL A 1 96 ? 2.624 8.637 1.192 1.00 77.44 96 VAL A CA 1
ATOM 757 C C . VAL A 1 96 ? 3.013 7.459 2.079 1.00 77.44 96 VAL A C 1
ATOM 759 O O . VAL A 1 96 ? 2.460 7.313 3.167 1.00 77.44 96 VAL A O 1
ATOM 762 N N . PHE A 1 97 ? 3.994 6.651 1.676 1.00 78.44 97 PHE A N 1
ATOM 763 C CA . PHE A 1 97 ? 4.492 5.557 2.504 1.00 78.44 97 PHE A CA 1
ATOM 764 C C . PHE A 1 97 ? 4.946 6.059 3.874 1.00 78.44 97 PHE A C 1
ATOM 766 O O . PHE A 1 97 ? 4.456 5.584 4.896 1.00 78.44 97 PHE A O 1
ATOM 773 N N . VAL A 1 98 ? 5.838 7.051 3.910 1.00 78.31 98 VAL A N 1
ATOM 774 C CA . VAL A 1 98 ? 6.339 7.653 5.157 1.00 78.31 98 VAL A CA 1
ATOM 775 C C . VAL A 1 98 ? 5.190 8.158 6.030 1.00 78.31 98 VAL A C 1
ATOM 777 O O . VAL A 1 98 ? 5.225 7.983 7.249 1.00 78.31 98 VAL A O 1
ATOM 780 N N . ALA A 1 99 ? 4.178 8.776 5.429 1.00 78.50 99 ALA A N 1
ATOM 781 C CA . ALA A 1 99 ? 3.023 9.309 6.130 1.00 78.50 99 ALA A CA 1
ATOM 782 C C . ALA A 1 99 ? 2.147 8.204 6.743 1.00 78.50 99 ALA A C 1
ATOM 784 O O . ALA A 1 99 ? 1.745 8.325 7.904 1.00 78.50 99 ALA A O 1
ATOM 785 N N . LEU A 1 100 ? 1.923 7.105 6.012 1.00 80.62 100 LEU A N 1
ATOM 786 C CA . LEU A 1 100 ? 1.204 5.919 6.488 1.00 80.62 100 LEU A CA 1
ATOM 787 C C . LEU A 1 100 ? 1.971 5.200 7.607 1.00 80.62 100 LEU A C 1
ATOM 789 O O . LEU A 1 100 ? 1.385 4.867 8.632 1.00 80.62 100 LEU A O 1
ATOM 793 N N . PHE A 1 101 ? 3.291 5.035 7.472 1.00 77.75 101 PHE A N 1
ATOM 794 C CA . PHE A 1 101 ? 4.137 4.376 8.479 1.00 77.75 101 PHE A CA 1
ATOM 795 C C . PHE A 1 101 ? 4.218 5.120 9.816 1.00 77.75 101 PHE A C 1
ATOM 797 O O . PHE A 1 101 ? 4.602 4.531 10.826 1.00 77.75 101 PHE A O 1
ATOM 804 N N . LYS A 1 102 ? 3.886 6.414 9.843 1.00 79.44 102 LYS A N 1
ATOM 805 C CA . LYS A 1 102 ? 3.809 7.198 11.084 1.00 79.44 102 LYS A CA 1
ATOM 806 C C . LYS A 1 102 ? 2.517 6.952 11.870 1.00 79.44 102 LYS A C 1
ATOM 808 O O . LYS A 1 102 ? 2.435 7.394 13.013 1.00 79.44 102 LYS A O 1
ATOM 813 N N . GLN A 1 103 ? 1.523 6.282 11.286 1.00 82.25 103 GLN A N 1
ATOM 814 C CA . GLN A 1 103 ? 0.232 6.037 11.926 1.00 82.25 103 GLN A CA 1
ATOM 815 C C . GLN A 1 103 ? 0.239 4.696 12.669 1.00 82.25 103 GLN A C 1
ATOM 817 O O . GLN A 1 103 ? 0.540 3.653 12.097 1.00 82.25 103 GLN A O 1
ATOM 822 N N . ASN A 1 104 ? -0.134 4.707 13.951 1.00 81.94 104 ASN A N 1
ATOM 823 C CA . ASN A 1 104 ? -0.100 3.505 14.797 1.00 81.94 104 ASN A CA 1
A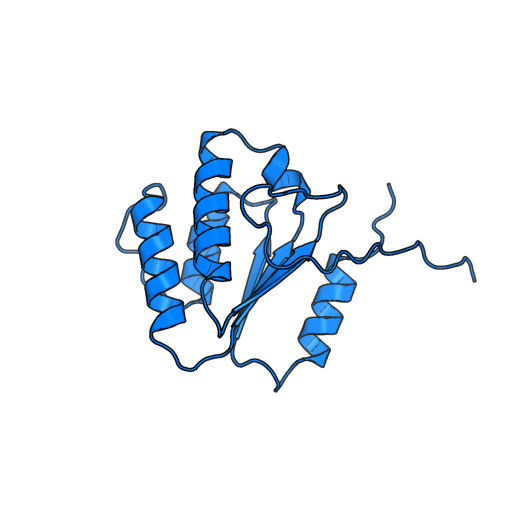TOM 824 C C . ASN A 1 104 ? -1.211 2.490 14.477 1.00 81.94 104 ASN A C 1
ATOM 826 O O . ASN A 1 104 ? -1.111 1.330 14.863 1.00 81.94 104 ASN A O 1
ATOM 830 N N . ASN A 1 105 ? -2.277 2.928 13.807 1.00 83.94 105 ASN A N 1
ATOM 831 C CA . ASN A 1 105 ? -3.418 2.108 13.398 1.00 83.94 105 ASN A CA 1
ATOM 832 C C . ASN A 1 105 ? -3.281 1.560 11.970 1.00 83.94 105 ASN A C 1
ATOM 834 O O . ASN A 1 105 ? -4.265 1.087 11.408 1.00 83.94 105 ASN A O 1
ATOM 838 N N . ILE A 1 106 ? -2.094 1.659 11.363 1.00 86.00 106 ILE A N 1
ATOM 839 C CA . ILE A 1 106 ? -1.858 1.246 9.981 1.00 86.00 106 ILE A CA 1
ATOM 840 C C . ILE A 1 106 ? -0.771 0.183 9.930 1.00 86.00 106 ILE A C 1
ATOM 842 O O . ILE A 1 106 ? 0.328 0.354 10.456 1.00 86.00 106 ILE A O 1
ATOM 846 N N . LYS A 1 107 ? -1.064 -0.905 9.223 1.00 83.50 107 LYS A N 1
ATOM 8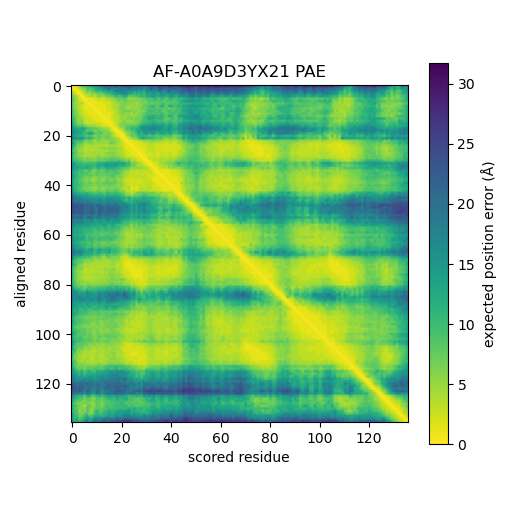47 C CA . LYS A 1 107 ? -0.066 -1.875 8.778 1.00 83.50 107 LYS A CA 1
ATOM 848 C C . LYS A 1 107 ? 0.090 -1.779 7.273 1.00 83.50 107 LYS A C 1
ATOM 850 O O . LYS A 1 107 ? -0.883 -1.588 6.553 1.00 83.50 107 LYS A O 1
ATOM 855 N N . VAL A 1 108 ? 1.320 -1.933 6.803 1.00 84.19 108 VAL A N 1
ATOM 856 C CA . VAL A 1 108 ? 1.641 -1.898 5.377 1.00 84.19 108 VAL A CA 1
ATOM 857 C C . VAL A 1 108 ? 2.264 -3.228 4.992 1.00 84.19 108 VAL A C 1
ATOM 859 O O . VAL A 1 108 ? 3.196 -3.696 5.645 1.00 84.19 108 VAL A O 1
ATOM 862 N N . ILE A 1 109 ? 1.749 -3.823 3.927 1.00 83.56 109 ILE A N 1
ATOM 863 C CA . ILE A 1 109 ? 2.289 -5.016 3.289 1.00 83.56 109 ILE A CA 1
ATOM 864 C C . ILE A 1 109 ? 2.680 -4.610 1.873 1.00 83.56 109 ILE A C 1
ATOM 866 O O . ILE A 1 109 ? 1.873 -4.026 1.155 1.00 83.56 109 ILE A O 1
ATOM 870 N N . LEU A 1 110 ? 3.913 -4.913 1.481 1.00 82.94 110 LEU A N 1
ATOM 871 C CA . LEU A 1 110 ? 4.441 -4.647 0.147 1.00 82.94 110 LEU A CA 1
ATOM 872 C C . LEU A 1 110 ? 4.928 -5.967 -0.450 1.00 82.94 110 LEU A C 1
ATOM 874 O O . LEU A 1 110 ? 5.752 -6.647 0.165 1.00 82.94 110 LEU A O 1
ATOM 878 N N . THR A 1 111 ? 4.449 -6.327 -1.636 1.00 84.25 111 THR A N 1
ATOM 879 C CA . THR A 1 111 ? 5.048 -7.409 -2.431 1.00 84.25 111 THR A CA 1
ATOM 880 C C . THR A 1 111 ? 6.000 -6.809 -3.452 1.00 84.25 111 THR A C 1
ATOM 882 O O . THR A 1 111 ? 5.801 -5.691 -3.912 1.00 84.25 111 THR A O 1
ATOM 885 N N . SER A 1 112 ? 7.056 -7.532 -3.803 1.00 80.44 112 SER A N 1
ATOM 886 C CA . SER A 1 112 ? 7.975 -7.129 -4.864 1.00 80.44 112 SER A CA 1
ATOM 887 C C . SER A 1 112 ? 8.719 -8.353 -5.379 1.00 80.44 112 SER A C 1
ATOM 889 O O . SER A 1 112 ? 8.963 -9.297 -4.620 1.00 80.44 112 SER A O 1
ATOM 891 N N . THR A 1 113 ? 9.106 -8.341 -6.651 1.00 79.12 113 THR A N 1
ATOM 892 C CA . THR A 1 113 ? 10.043 -9.332 -7.208 1.00 79.12 113 THR A CA 1
ATOM 893 C C . THR A 1 113 ? 11.511 -8.998 -6.921 1.00 79.12 113 THR A C 1
ATOM 895 O O . THR A 1 113 ? 12.377 -9.864 -7.052 1.00 79.12 113 THR A O 1
ATOM 898 N N . THR A 1 114 ? 11.803 -7.773 -6.475 1.00 72.94 114 THR A N 1
ATOM 899 C CA . THR A 1 114 ? 13.145 -7.299 -6.108 1.00 72.94 114 THR A CA 1
ATOM 900 C C . THR A 1 114 ? 13.212 -6.867 -4.642 1.00 72.94 114 THR A C 1
ATOM 902 O O . THR A 1 114 ? 12.220 -6.429 -4.051 1.00 72.94 114 THR A O 1
ATOM 905 N N . LYS A 1 115 ? 14.398 -6.976 -4.025 1.00 68.94 115 LYS A N 1
ATOM 906 C CA . LYS A 1 115 ? 14.611 -6.466 -2.664 1.00 68.94 115 LYS A CA 1
ATOM 907 C C . LYS A 1 115 ? 14.475 -4.950 -2.644 1.00 68.94 115 LYS A C 1
ATOM 909 O O . LYS A 1 115 ? 15.254 -4.241 -3.270 1.00 68.94 115 LYS A O 1
ATOM 914 N N . PHE A 1 116 ? 13.518 -4.483 -1.855 1.00 65.56 116 PHE A N 1
ATOM 915 C CA . PHE A 1 116 ? 13.279 -3.071 -1.623 1.00 65.56 116 PHE A CA 1
ATOM 916 C C . PHE A 1 116 ? 14.131 -2.552 -0.466 1.00 65.56 116 PHE A C 1
ATOM 918 O O . PHE A 1 116 ? 14.080 -3.102 0.634 1.00 65.56 116 PHE A O 1
ATOM 925 N N . GLN A 1 117 ? 14.879 -1.473 -0.690 1.00 58.12 117 GLN A N 1
ATOM 926 C CA . GLN A 1 117 ? 15.507 -0.699 0.379 1.00 58.12 117 GLN A CA 1
ATOM 927 C C . GLN A 1 117 ? 15.012 0.742 0.295 1.00 58.12 117 GLN A C 1
ATOM 929 O O . GLN A 1 117 ? 15.550 1.551 -0.453 1.00 58.12 117 GLN A O 1
ATOM 934 N N . LEU A 1 118 ? 13.981 1.084 1.070 1.00 61.31 118 LEU A N 1
ATOM 935 C CA . LEU A 1 118 ? 13.640 2.488 1.291 1.00 61.31 118 LEU A CA 1
ATOM 936 C C . LEU A 1 118 ? 14.518 2.979 2.446 1.00 61.31 118 LEU A C 1
ATOM 938 O O . LEU A 1 118 ? 14.190 2.801 3.622 1.00 61.31 118 LEU A O 1
ATOM 942 N N . GLU A 1 119 ? 15.668 3.572 2.113 1.00 53.50 119 GLU A N 1
ATOM 943 C CA . GLU A 1 119 ? 16.622 4.133 3.087 1.00 53.50 119 GLU A CA 1
ATOM 944 C C . GLU A 1 119 ? 15.968 5.116 4.070 1.00 53.50 119 GLU A C 1
ATOM 946 O O . GLU A 1 119 ? 16.419 5.234 5.210 1.00 53.50 119 GLU A O 1
ATOM 951 N N . SER A 1 120 ? 14.883 5.784 3.662 1.00 53.69 120 SER A N 1
ATOM 952 C CA . SER A 1 120 ? 14.107 6.713 4.493 1.00 53.69 120 SER A CA 1
ATOM 953 C C . SER A 1 120 ? 13.189 6.031 5.516 1.00 53.69 120 SER A C 1
ATOM 955 O O . SER A 1 120 ? 12.691 6.690 6.425 1.00 53.69 120 SER A O 1
ATOM 957 N N . LEU A 1 121 ? 12.950 4.724 5.399 1.00 53.41 121 LEU A N 1
ATOM 958 C CA . LEU A 1 121 ? 11.977 3.969 6.196 1.00 53.41 121 LEU A CA 1
ATOM 959 C C . LEU A 1 121 ? 12.639 2.995 7.174 1.00 53.41 121 LEU A C 1
ATOM 961 O O . LEU A 1 121 ? 12.075 1.949 7.474 1.00 53.41 121 LEU A O 1
ATOM 965 N N . ARG A 1 122 ? 13.822 3.344 7.704 1.00 50.28 122 ARG A N 1
ATOM 966 C CA . ARG A 1 122 ? 14.677 2.535 8.608 1.00 50.28 122 ARG A CA 1
ATOM 967 C C . ARG A 1 122 ? 13.988 1.847 9.805 1.00 50.28 122 ARG A C 1
ATOM 969 O O . ARG A 1 122 ? 14.681 1.199 10.582 1.00 50.28 122 ARG A O 1
ATOM 976 N N . ARG A 1 123 ? 12.682 2.015 10.030 1.00 47.66 123 ARG A N 1
ATOM 977 C CA . ARG A 1 123 ? 12.008 1.608 11.259 1.00 47.66 123 ARG A CA 1
ATOM 978 C C . ARG A 1 123 ? 11.374 0.225 11.278 1.00 47.66 123 ARG A C 1
ATOM 980 O O . ARG A 1 123 ? 11.457 -0.357 12.348 1.00 47.66 123 ARG A O 1
ATOM 987 N N . ILE A 1 124 ? 10.795 -0.351 10.222 1.00 53.47 124 ILE A N 1
ATOM 988 C CA . ILE A 1 124 ? 10.212 -1.706 10.350 1.00 53.47 124 ILE A CA 1
ATOM 989 C C . ILE A 1 124 ? 10.248 -2.445 9.010 1.00 53.47 124 ILE A C 1
ATOM 991 O O . ILE A 1 124 ? 9.487 -2.126 8.104 1.00 53.47 124 ILE A O 1
ATOM 995 N N . TYR A 1 125 ? 11.098 -3.470 8.918 1.00 58.06 125 TYR A N 1
ATOM 996 C CA . TYR A 1 125 ? 11.098 -4.423 7.811 1.00 58.06 125 TYR A CA 1
ATOM 997 C C . TYR A 1 125 ? 11.136 -5.844 8.358 1.00 58.06 125 TYR A C 1
ATOM 999 O O . TYR A 1 125 ? 12.165 -6.300 8.852 1.00 58.06 125 TYR A O 1
ATOM 1007 N N . HIS A 1 126 ? 10.030 -6.566 8.217 1.00 64.31 126 HIS A N 1
ATOM 1008 C CA . HIS A 1 126 ? 10.089 -8.020 8.160 1.00 64.31 126 HIS A CA 1
ATOM 1009 C C . HIS A 1 126 ? 10.123 -8.402 6.683 1.00 64.31 126 HIS A C 1
ATOM 1011 O O . HIS A 1 126 ? 9.110 -8.330 5.994 1.00 64.31 126 HIS A O 1
ATOM 1017 N N . VAL A 1 127 ? 11.310 -8.747 6.180 1.00 70.44 127 VAL A N 1
ATOM 1018 C CA . VAL A 1 127 ? 11.465 -9.249 4.811 1.00 70.44 127 VAL A CA 1
ATOM 1019 C C . VAL A 1 127 ? 11.191 -10.747 4.826 1.00 70.44 127 VAL A C 1
ATOM 1021 O O . VAL A 1 127 ? 11.880 -11.495 5.517 1.00 70.44 127 VAL A O 1
ATOM 1024 N N . CYS A 1 128 ? 10.192 -11.181 4.062 1.00 72.06 128 CYS A N 1
ATOM 1025 C CA . CYS A 1 128 ? 9.899 -12.592 3.841 1.00 72.06 128 CYS A CA 1
ATOM 1026 C C . CYS A 1 128 ? 10.170 -12.929 2.373 1.00 72.06 128 CYS A C 1
ATOM 1028 O O . CYS A 1 128 ? 9.520 -12.393 1.479 1.00 72.06 128 CYS A O 1
ATOM 1030 N N . GLU A 1 129 ? 11.147 -13.798 2.124 1.00 73.94 129 GLU A N 1
ATOM 1031 C CA . GLU A 1 129 ? 11.420 -14.312 0.783 1.00 73.94 129 GLU A CA 1
ATOM 1032 C C . GLU A 1 129 ? 10.609 -15.589 0.553 1.00 73.94 129 GLU A C 1
ATOM 1034 O O . GLU A 1 129 ? 10.829 -16.603 1.221 1.00 73.94 129 GLU A O 1
ATOM 1039 N N . LEU A 1 130 ? 9.679 -15.550 -0.404 1.00 71.00 130 LEU A N 1
ATOM 1040 C CA . LEU A 1 130 ? 8.934 -16.741 -0.796 1.00 71.00 130 LEU A CA 1
ATOM 1041 C C . LEU A 1 130 ? 9.819 -17.653 -1.641 1.00 71.00 130 LEU A C 1
ATOM 1043 O O . LEU A 1 130 ? 10.305 -17.272 -2.706 1.00 71.00 130 LEU A O 1
ATOM 1047 N N . GLN A 1 131 ? 9.996 -18.880 -1.161 1.00 75.44 131 GLN A N 1
ATOM 1048 C CA . GLN A 1 131 ? 10.675 -19.924 -1.912 1.00 75.44 131 GLN A CA 1
ATOM 1049 C C . GLN A 1 131 ? 9.687 -20.599 -2.875 1.00 75.44 131 GLN A C 1
ATOM 1051 O O . GLN A 1 131 ? 8.512 -20.758 -2.530 1.00 75.44 131 GLN A O 1
ATOM 1056 N N . PRO A 1 132 ? 10.135 -21.029 -4.068 1.00 72.88 132 PRO A N 1
ATOM 1057 C CA . PRO A 1 132 ? 9.315 -21.844 -4.952 1.00 72.88 132 PRO A CA 1
ATOM 1058 C C . PRO A 1 132 ? 8.797 -23.086 -4.220 1.00 72.88 132 PRO A C 1
ATOM 1060 O O . PRO A 1 132 ? 9.523 -23.700 -3.434 1.00 72.88 132 PRO A O 1
ATOM 1063 N N . LEU A 1 133 ? 7.555 -23.482 -4.504 1.00 72.69 133 LEU A N 1
ATOM 1064 C CA . LEU A 1 133 ? 7.019 -24.742 -3.996 1.00 72.69 133 LEU A CA 1
ATOM 1065 C C . LEU A 1 133 ? 7.927 -25.893 -4.442 1.00 72.69 133 LEU A C 1
ATOM 1067 O O . LEU A 1 133 ? 8.322 -25.961 -5.611 1.00 72.69 133 LEU A O 1
ATOM 1071 N N . LYS A 1 134 ? 8.257 -26.796 -3.510 1.00 72.06 134 LYS A N 1
ATOM 1072 C CA . LYS A 1 134 ? 8.954 -28.034 -3.866 1.00 72.06 134 LYS A CA 1
ATOM 1073 C C . LYS A 1 134 ? 8.108 -28.774 -4.910 1.00 72.06 134 LYS A C 1
ATOM 1075 O O . LYS A 1 134 ? 6.892 -28.852 -4.723 1.00 72.06 134 LYS A O 1
ATOM 1080 N N . PRO A 1 135 ? 8.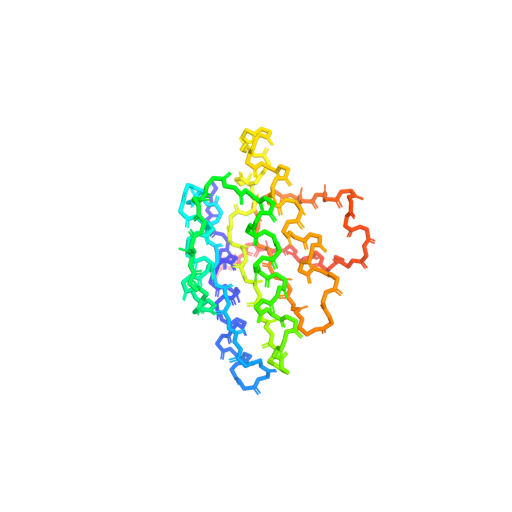712 -29.288 -5.993 1.00 67.62 135 PRO A N 1
ATOM 1081 C CA . PRO A 1 135 ? 7.985 -30.133 -6.927 1.00 67.62 135 PRO A CA 1
ATOM 1082 C C . PRO A 1 135 ? 7.446 -31.346 -6.158 1.00 67.62 135 PRO A C 1
ATOM 1084 O O . PRO A 1 135 ? 8.207 -32.003 -5.446 1.00 67.62 135 PRO A O 1
ATOM 1087 N N . THR A 1 136 ? 6.133 -31.560 -6.242 1.00 52.97 136 THR A N 1
ATOM 1088 C CA . THR A 1 136 ? 5.445 -32.761 -5.740 1.00 52.97 136 THR A CA 1
ATOM 1089 C C . THR A 1 136 ? 5.809 -33.983 -6.553 1.00 52.97 136 THR A C 1
ATOM 1091 O O . THR A 1 136 ? 5.879 -33.830 -7.795 1.00 52.97 136 THR A O 1
#

InterPro domains:
  IPR027417 P-loop containing nucleoside triphosphate hydrolase [G3DSA:3.40.50.300] (1-127)
  IPR027417 P-loop containing nucleoside triphosphate hydrolase [SSF52540] (4-134)

Nearest PDB structures (foldseek):
  2qby-assembly1_A  TM=7.903E-01  e=6.550E-05  Saccharolobus solfataricus
  2v1u-assembly1_A  TM=6.859E-01  e=1.971E-03  Aeropyrum pernix
  5tke-assembly1_A  TM=3.039E-01  e=2.019E+00  Homo sapiens
  5jcj-assembly1_C  TM=3.258E-01  e=5.783E+00  Trypanosoma brucei brucei
  3a28-assembly1_A  TM=2.549E-01  e=6.962E+00  Corynebacterium glutamicum

Sequence (136 aa):
MRSVGTSRLAKEFLDSASGQYDELVYVNLKETSAMYVNICAQLTVSVQSHPNDVKSLESMLVCAVSTRKTQYVFFFDNGEYFIDNEAETREPLQNVFVALFKQNNIKVILTSTTKFQLESLRRIYHVCELQPLKPT

pLDDT: mean 72.16, std 9.67, range [47.66, 87.25]

Radius of gyration: 15.34 Å; Cα contacts (8 Å, |Δi|>4): 135; chains: 1; bounding box: 31×51×30 Å

Solvent-accessible surface area (backbone atoms only — not comparable to full-atom values): 8515 Å² total; per-residue (Å²): 132,81,85,78,47,63,71,55,54,50,49,53,48,52,64,70,40,66,83,79,49,75,45,78,44,76,40,56,42,80,45,62,94,50,40,67,60,52,48,31,57,71,68,71,46,84,80,85,63,66,96,81,48,53,73,60,48,42,52,50,53,49,52,64,56,68,77,43,96,53,34,37,38,38,38,38,38,48,43,49,44,52,72,74,41,59,70,86,60,32,55,53,50,50,51,38,50,56,56,47,71,70,37,92,50,46,46,81,46,76,37,50,95,55,90,82,79,64,81,91,56,84,82,79,81,88,84,80,83,84,72,75,79,78,87,128

Organism: Dreissena polymorpha (NCBI:txid45954)

Secondary structure (DSSP, 8-state):
-----HHHHHHHHHHHTBTTBSEEEEEETT-HHHHHHHHHHHTT----S-TT-HHHHHHHHHHHHHSS---EEEEEE-THHHHHS-HHHHHHHHHHHHHHHT-TTEEEEE--SS----GGGTT------PPPPPP-